Protein AF-A0A0T6B6F0-F1 (afdb_monomer)

Sequence (101 aa):
DGLEVMLNVPKKANDAMHLSLVEGCDVSVDKLGEVILQDAFSVWDPKQIIRKGRDRHIFLFELYLLFAKEVKDSAGKVKYIYKNKLMTSELGVTEHMEGVK

Foldseek 3Di:
DVVVVVVVVVVQVVLVVQLVQEPDDPDDSVVQAGFPDWDWDFDADPPDPDRGTDIWIWTDGPFKIWTWHWDADPVRDIHTYTDDIDTPVPDDDDPDDPDDD

Radius of gyration: 15.31 Å; Cα contacts (8 Å, |Δi|>4): 138; chains: 1; bounding box: 38×35×50 Å

Structure (mmCIF, N/CA/C/O backbone):
data_AF-A0A0T6B6F0-F1
#
_entry.id   AF-A0A0T6B6F0-F1
#
loop_
_atom_site.group_PDB
_atom_site.id
_atom_site.type_symbol
_atom_site.label_atom_id
_atom_site.label_alt_id
_atom_site.label_comp_id
_atom_site.label_asym_id
_atom_site.label_entity_id
_atom_site.label_seq_id
_atom_site.pdbx_PDB_ins_code
_atom_site.Cartn_x
_atom_site.Cartn_y
_atom_site.Cartn_z
_atom_site.occupancy
_atom_site.B_iso_or_equiv
_atom_site.auth_seq_id
_atom_site.auth_comp_id
_atom_site.auth_asym_id
_atom_site.auth_atom_id
_atom_site.pdbx_PDB_model_num
ATOM 1 N N . ASP A 1 1 ? -1.736 9.556 -24.425 1.00 80.06 1 ASP A N 1
ATOM 2 C CA . ASP A 1 1 ? -0.609 9.826 -25.357 1.00 80.06 1 ASP A CA 1
ATOM 3 C C . ASP A 1 1 ? 0.625 9.000 -25.016 1.00 80.06 1 ASP A C 1
ATOM 5 O O . ASP A 1 1 ? 0.736 8.514 -23.899 1.00 80.06 1 ASP A O 1
ATOM 9 N N . GLY A 1 2 ? 1.568 8.833 -25.953 1.00 85.88 2 GLY A N 1
ATOM 10 C CA . GLY A 1 2 ? 2.760 7.984 -25.763 1.00 85.88 2 GLY A CA 1
ATOM 11 C C . GLY A 1 2 ? 3.631 8.343 -24.546 1.00 85.88 2 GLY A C 1
ATOM 12 O O . GLY A 1 2 ? 4.198 7.449 -23.923 1.00 85.88 2 GLY A O 1
ATOM 13 N N . LEU A 1 3 ? 3.674 9.620 -24.150 1.00 90.19 3 LEU A N 1
ATOM 14 C CA . LEU A 1 3 ? 4.380 10.078 -22.945 1.00 90.19 3 LEU A CA 1
ATOM 15 C C . LEU A 1 3 ? 3.812 9.456 -21.661 1.00 90.19 3 LEU A C 1
ATOM 17 O O . LEU A 1 3 ? 4.560 9.004 -20.801 1.00 90.19 3 LEU A O 1
ATOM 21 N N . GLU A 1 4 ? 2.488 9.399 -21.548 1.00 87.69 4 GLU A N 1
ATOM 22 C CA . GLU A 1 4 ? 1.797 8.827 -20.391 1.00 87.69 4 GLU A CA 1
ATOM 23 C C . GLU A 1 4 ? 2.116 7.334 -20.246 1.00 87.69 4 GLU A C 1
ATOM 25 O O . GLU A 1 4 ? 2.410 6.851 -19.155 1.00 87.69 4 GLU A O 1
ATOM 30 N N . VAL A 1 5 ? 2.157 6.611 -21.368 1.00 88.12 5 VAL A N 1
ATOM 31 C CA . VAL A 1 5 ? 2.558 5.200 -21.395 1.00 88.12 5 VAL A CA 1
ATOM 32 C C . VAL A 1 5 ? 4.003 5.040 -20.918 1.00 88.12 5 VAL A C 1
ATOM 34 O O . VAL A 1 5 ? 4.271 4.203 -20.057 1.00 88.12 5 VAL A O 1
ATOM 37 N N . MET A 1 6 ? 4.928 5.861 -21.427 1.00 92.75 6 MET A N 1
ATOM 38 C CA . MET A 1 6 ? 6.346 5.797 -21.051 1.00 92.75 6 MET A CA 1
ATOM 39 C C . MET A 1 6 ? 6.594 6.119 -19.573 1.00 92.75 6 MET A C 1
ATOM 41 O O . MET A 1 6 ? 7.510 5.548 -18.988 1.00 92.75 6 MET A O 1
ATOM 45 N N . LEU A 1 7 ? 5.784 6.987 -18.959 1.00 90.81 7 LEU A N 1
ATOM 46 C CA . LEU A 1 7 ? 5.860 7.288 -17.525 1.00 90.81 7 LEU A CA 1
ATOM 47 C C . LEU A 1 7 ? 5.221 6.191 -16.661 1.00 90.81 7 LEU A C 1
ATOM 49 O O . LEU A 1 7 ? 5.710 5.892 -15.571 1.00 90.81 7 LEU A O 1
ATOM 53 N N . ASN A 1 8 ? 4.163 5.546 -17.153 1.00 90.31 8 ASN A N 1
ATOM 54 C CA . ASN A 1 8 ? 3.452 4.511 -16.406 1.00 90.31 8 ASN A CA 1
ATOM 55 C C . ASN A 1 8 ? 4.233 3.195 -16.293 1.00 90.31 8 ASN A C 1
ATOM 57 O O . ASN A 1 8 ? 4.118 2.514 -15.278 1.00 90.31 8 ASN A O 1
ATOM 61 N N . VAL A 1 9 ? 5.044 2.827 -17.289 1.00 93.62 9 VAL A N 1
ATOM 62 C CA . VAL A 1 9 ? 5.842 1.585 -17.252 1.00 93.62 9 VAL A CA 1
ATOM 63 C C . VAL A 1 9 ? 6.803 1.519 -16.050 1.00 93.62 9 VAL A C 1
ATOM 65 O O . VAL A 1 9 ? 6.700 0.561 -15.279 1.00 93.62 9 VAL A O 1
ATOM 68 N N . PRO A 1 10 ? 7.714 2.491 -15.828 1.00 94.88 10 PRO A N 1
ATOM 69 C CA . PRO A 1 10 ? 8.614 2.453 -14.677 1.00 94.88 10 PRO A CA 1
ATOM 70 C C . PRO A 1 10 ? 7.860 2.568 -13.349 1.00 94.88 10 PRO A C 1
ATOM 72 O O . PRO A 1 10 ? 8.257 1.920 -12.384 1.00 94.88 10 PRO A O 1
ATOM 75 N N . LYS A 1 11 ? 6.744 3.312 -13.305 1.00 94.44 11 LYS A N 1
ATOM 76 C CA . LYS A 1 11 ? 5.874 3.373 -12.122 1.00 94.44 11 LYS A CA 1
ATOM 77 C C . LYS A 1 11 ? 5.338 1.984 -11.763 1.00 94.44 11 LYS A C 1
ATOM 79 O O . LYS A 1 11 ? 5.548 1.526 -10.647 1.00 94.44 11 LYS A O 1
ATOM 84 N N . LYS A 1 12 ? 4.727 1.276 -12.719 1.00 93.88 12 LYS A N 1
ATOM 85 C CA . LYS A 1 12 ? 4.181 -0.074 -12.498 1.00 93.88 12 LY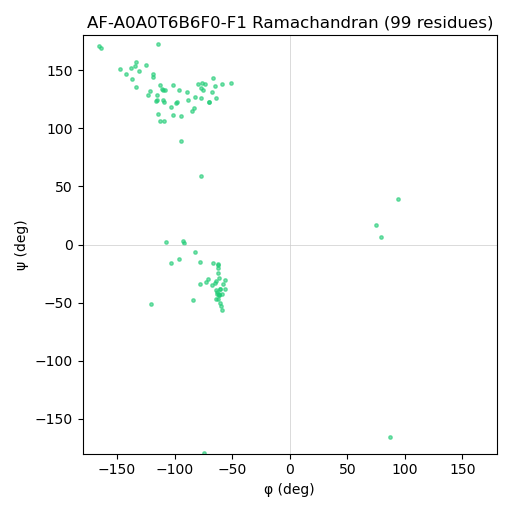S A CA 1
ATOM 86 C C . LYS A 1 12 ? 5.258 -1.077 -12.086 1.00 93.88 12 LYS A C 1
ATOM 88 O O . LYS A 1 12 ? 5.015 -1.916 -11.224 1.00 93.88 12 LYS A O 1
ATOM 93 N N . ALA A 1 13 ? 6.454 -0.984 -12.671 1.00 95.62 13 ALA A N 1
ATOM 94 C CA . ALA A 1 13 ? 7.587 -1.816 -12.268 1.00 95.62 13 ALA A CA 1
ATOM 95 C C . ALA A 1 13 ? 8.011 -1.537 -10.814 1.00 95.62 13 ALA A C 1
ATOM 97 O O . ALA A 1 13 ? 8.253 -2.477 -10.056 1.00 95.62 13 ALA A O 1
ATOM 98 N N . ASN A 1 14 ? 8.053 -0.263 -10.415 1.00 96.69 14 ASN A N 1
ATOM 99 C CA . ASN A 1 14 ? 8.337 0.138 -9.040 1.00 96.69 14 ASN A CA 1
ATOM 100 C C . ASN A 1 14 ? 7.253 -0.359 -8.069 1.00 96.69 14 ASN A C 1
ATOM 102 O O . ASN A 1 14 ? 7.569 -0.968 -7.050 1.00 96.69 14 ASN A O 1
ATOM 106 N N . ASP A 1 15 ? 5.978 -0.181 -8.409 1.00 97.00 15 ASP A N 1
ATOM 107 C CA . ASP A 1 15 ? 4.854 -0.619 -7.577 1.00 97.00 15 ASP A CA 1
ATOM 108 C C . ASP A 1 15 ? 4.854 -2.146 -7.385 1.00 97.00 15 ASP A C 1
ATOM 110 O O . ASP A 1 15 ? 4.706 -2.638 -6.263 1.00 97.00 15 ASP A O 1
ATOM 114 N N . ALA A 1 16 ? 5.114 -2.908 -8.454 1.00 95.19 16 ALA A N 1
ATOM 115 C CA . ALA A 1 16 ? 5.265 -4.360 -8.384 1.00 95.19 16 ALA A CA 1
ATOM 116 C C . ALA A 1 16 ? 6.474 -4.783 -7.530 1.00 95.19 16 ALA A C 1
ATOM 118 O O . ALA A 1 16 ? 6.38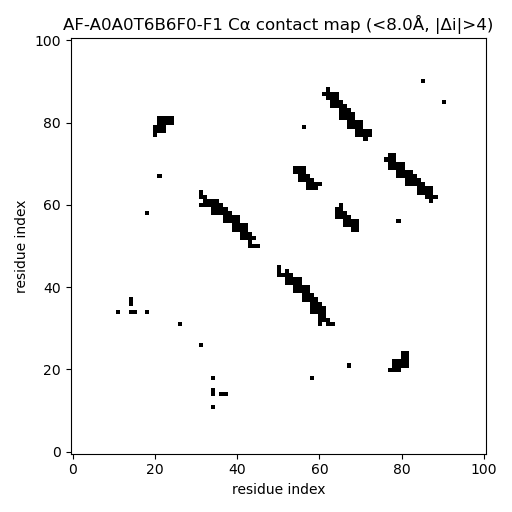2 -5.743 -6.761 1.00 95.19 16 ALA A O 1
ATOM 119 N N . MET A 1 17 ? 7.595 -4.056 -7.621 1.00 96.56 17 MET A N 1
ATOM 120 C CA . MET A 1 17 ? 8.763 -4.288 -6.771 1.00 96.56 17 MET A CA 1
ATOM 121 C C . MET A 1 17 ? 8.414 -4.095 -5.292 1.00 96.56 17 MET A C 1
ATOM 123 O O . MET A 1 17 ? 8.689 -4.993 -4.496 1.00 96.56 17 MET A O 1
ATOM 127 N N . HIS A 1 18 ? 7.774 -2.984 -4.913 1.00 97.25 18 HIS A N 1
ATOM 128 C CA . HIS A 1 18 ? 7.360 -2.753 -3.525 1.00 97.25 18 HIS A CA 1
ATOM 129 C C . HIS A 1 18 ? 6.366 -3.813 -3.040 1.00 97.25 18 HIS A C 1
ATOM 131 O O . HIS A 1 18 ? 6.533 -4.351 -1.943 1.00 97.25 18 HIS A O 1
ATOM 137 N N . LEU A 1 19 ? 5.380 -4.179 -3.865 1.00 97.00 19 LEU A N 1
ATOM 138 C CA . LEU A 1 19 ? 4.409 -5.218 -3.523 1.00 97.00 19 LEU A CA 1
ATOM 139 C C . LEU A 1 19 ? 5.078 -6.577 -3.274 1.00 97.00 19 LEU A C 1
ATOM 141 O O . LEU A 1 19 ? 4.709 -7.281 -2.335 1.00 97.00 19 LEU A O 1
ATOM 145 N N . SER A 1 20 ? 6.103 -6.929 -4.057 1.00 95.62 20 SER A N 1
ATOM 146 C CA . SER A 1 20 ? 6.846 -8.187 -3.881 1.00 95.62 20 SER A CA 1
ATOM 147 C C . SER A 1 20 ? 7.566 -8.308 -2.529 1.00 95.62 20 SER A C 1
ATOM 149 O O . SER A 1 20 ? 7.936 -9.408 -2.125 1.00 95.62 20 SER A O 1
ATOM 151 N N . LEU A 1 21 ? 7.758 -7.190 -1.819 1.00 96.94 21 LEU A N 1
ATOM 152 C CA . LEU A 1 21 ? 8.392 -7.139 -0.500 1.00 96.94 21 LEU A CA 1
ATOM 153 C C . LEU A 1 21 ? 7.382 -7.240 0.658 1.00 96.94 21 LEU A C 1
ATOM 155 O O . LEU A 1 21 ? 7.788 -7.169 1.822 1.00 96.94 21 LEU A O 1
ATOM 159 N N . VAL A 1 22 ? 6.082 -7.380 0.366 1.00 97.25 22 VAL A N 1
ATOM 160 C CA . VAL A 1 22 ? 5.029 -7.546 1.377 1.00 97.25 22 VAL A CA 1
ATOM 161 C C . VAL A 1 22 ? 5.020 -8.975 1.917 1.00 97.25 22 VAL A C 1
ATOM 163 O O . VAL A 1 22 ? 4.895 -9.943 1.174 1.00 97.25 22 VAL A O 1
ATOM 166 N N . GLU A 1 23 ? 5.096 -9.106 3.241 1.00 96.50 23 GLU A N 1
ATOM 167 C CA . GLU A 1 23 ? 5.090 -10.385 3.951 1.00 96.50 23 GLU A CA 1
ATOM 168 C C . GLU A 1 23 ? 3.890 -10.487 4.905 1.00 96.50 23 GLU A C 1
ATOM 170 O O . GLU A 1 23 ? 3.488 -9.513 5.552 1.00 96.50 23 GLU A O 1
ATOM 175 N N . GLY A 1 24 ? 3.337 -11.699 5.027 1.00 96.31 24 GLY A N 1
ATOM 176 C CA . GLY A 1 24 ? 2.284 -12.022 5.997 1.00 96.31 24 GLY A CA 1
ATOM 177 C C . GLY A 1 24 ? 0.891 -11.492 5.651 1.00 96.31 24 GLY A C 1
ATOM 178 O O . GLY A 1 24 ? 0.045 -11.432 6.541 1.00 96.31 24 GLY A O 1
ATOM 179 N N . CYS A 1 25 ? 0.647 -11.090 4.398 1.00 96.31 25 CYS A N 1
ATOM 180 C CA . CYS A 1 25 ? -0.695 -10.724 3.950 1.00 96.31 25 CYS A CA 1
ATOM 181 C C . CYS A 1 25 ? -1.625 -11.945 3.993 1.00 96.31 25 CYS A C 1
ATOM 183 O O . CYS A 1 25 ? -1.251 -13.045 3.592 1.00 96.31 25 CYS A O 1
ATOM 185 N N . ASP A 1 26 ? -2.840 -11.736 4.490 1.00 94.94 26 ASP A N 1
ATOM 186 C CA . ASP A 1 26 ? -3.896 -12.750 4.578 1.00 94.94 26 ASP A CA 1
ATOM 187 C C . ASP A 1 26 ? -4.667 -12.935 3.257 1.00 94.94 26 ASP A C 1
ATOM 189 O O . ASP A 1 26 ? -5.491 -13.842 3.135 1.00 94.94 26 ASP A O 1
ATOM 193 N N . VAL A 1 27 ? -4.392 -12.089 2.263 1.00 93.00 27 VAL A N 1
ATOM 194 C CA . VAL A 1 27 ? -4.854 -12.215 0.883 1.00 93.00 27 VAL A CA 1
ATOM 195 C C . VAL A 1 27 ? -3.643 -12.540 0.023 1.00 93.00 27 VAL A C 1
ATOM 197 O O . VAL A 1 27 ? -2.582 -11.928 0.155 1.00 93.00 27 VAL A O 1
ATOM 200 N N . SER A 1 28 ? -3.790 -13.521 -0.859 1.00 90.75 28 SER A N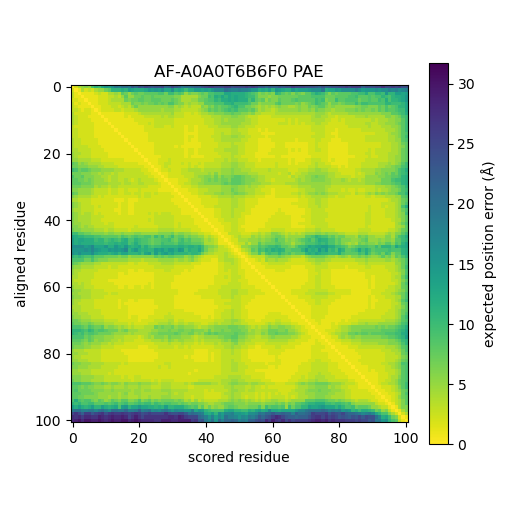 1
ATOM 201 C CA . SER A 1 28 ? -2.731 -13.863 -1.797 1.00 90.75 28 SER A CA 1
ATOM 202 C C . SER A 1 28 ? -2.518 -12.717 -2.794 1.00 90.75 28 SER A C 1
ATOM 204 O O . SER A 1 28 ? -3.468 -12.041 -3.189 1.00 90.75 28 SER A O 1
ATOM 206 N N . VAL A 1 29 ? -1.266 -12.464 -3.180 1.00 86.62 29 VAL A N 1
ATOM 207 C CA . VAL A 1 29 ? -0.896 -11.294 -4.001 1.00 86.62 29 VAL A CA 1
ATOM 208 C C . VAL A 1 29 ? -1.648 -11.266 -5.338 1.00 86.62 29 VAL A C 1
ATOM 210 O O . VAL A 1 29 ? -2.058 -10.203 -5.790 1.00 86.62 29 VAL A O 1
ATOM 213 N N . ASP A 1 30 ? -1.924 -12.433 -5.920 1.00 87.50 30 ASP A N 1
ATOM 214 C CA . ASP A 1 30 ? -2.731 -12.613 -7.134 1.00 87.50 30 ASP A CA 1
ATOM 215 C C . ASP A 1 30 ? -4.192 -12.151 -6.988 1.00 87.50 30 ASP A C 1
ATOM 217 O O . ASP A 1 30 ? -4.821 -11.793 -7.980 1.00 87.50 30 ASP A O 1
ATOM 221 N N . LYS A 1 31 ? -4.728 -12.119 -5.762 1.00 92.94 31 LYS A N 1
ATOM 222 C CA . LYS A 1 31 ? -6.104 -11.686 -5.465 1.00 92.94 31 LYS A CA 1
ATOM 223 C C . LYS A 1 31 ? -6.214 -10.225 -5.043 1.00 92.94 31 LYS A C 1
ATOM 225 O O . LYS A 1 31 ? -7.328 -9.713 -4.970 1.00 92.94 31 LYS A O 1
ATOM 230 N N . LEU A 1 32 ? -5.097 -9.561 -4.742 1.00 94.06 32 LEU A N 1
ATOM 231 C CA . LEU A 1 32 ? -5.099 -8.131 -4.418 1.00 94.06 32 LEU A CA 1
ATOM 232 C C . LEU A 1 32 ? -5.375 -7.269 -5.659 1.00 94.06 32 LEU A C 1
ATOM 234 O O . LEU A 1 32 ? -5.976 -6.207 -5.530 1.00 94.06 32 LEU A O 1
ATOM 238 N N . GLY A 1 33 ? -4.987 -7.748 -6.845 1.00 93.00 33 GLY A N 1
ATOM 239 C CA . GLY A 1 33 ? -5.090 -7.009 -8.101 1.00 93.00 33 GLY A CA 1
ATOM 240 C C . GLY A 1 33 ? -3.872 -6.122 -8.369 1.00 93.00 33 GLY A C 1
ATOM 241 O O . GLY A 1 33 ? -2.819 -6.270 -7.748 1.00 93.00 33 GLY A O 1
ATOM 242 N N . GLU A 1 34 ? -4.005 -5.207 -9.328 1.00 94.75 34 GLU A N 1
ATOM 243 C CA . GLU A 1 34 ? -2.949 -4.250 -9.670 1.00 94.75 34 GLU A CA 1
ATOM 244 C C . GLU A 1 34 ? -2.868 -3.125 -8.624 1.00 94.75 34 GLU A C 1
ATOM 246 O O . GLU A 1 34 ? -3.888 -2.608 -8.163 1.00 94.75 34 GLU A O 1
ATOM 251 N N . VAL A 1 35 ? -1.645 -2.729 -8.259 1.00 97.38 35 VAL A N 1
ATOM 252 C CA . VAL A 1 35 ? -1.421 -1.549 -7.414 1.00 97.38 35 VAL A CA 1
ATOM 253 C C . VAL A 1 35 ? -1.759 -0.298 -8.220 1.00 97.38 35 VAL A C 1
ATOM 255 O O . VAL A 1 35 ? -1.176 -0.043 -9.271 1.00 97.38 35 VAL A O 1
ATOM 258 N N . ILE A 1 36 ? -2.683 0.506 -7.705 1.00 96.69 36 ILE A N 1
ATOM 259 C CA . ILE A 1 36 ? -3.066 1.794 -8.288 1.00 96.69 36 ILE A CA 1
ATOM 260 C C . ILE A 1 36 ? -2.090 2.878 -7.813 1.00 96.69 36 ILE A C 1
ATOM 262 O O . ILE A 1 36 ? -1.573 3.669 -8.613 1.00 96.69 36 ILE A O 1
ATOM 266 N N . LEU A 1 37 ? -1.832 2.906 -6.501 1.00 97.31 37 LEU A N 1
ATOM 267 C CA . LEU A 1 37 ? -0.900 3.812 -5.829 1.00 97.31 37 LEU A CA 1
ATOM 268 C C . LEU A 1 37 ? -0.257 3.115 -4.631 1.00 97.31 37 LEU A C 1
ATOM 270 O O . LEU A 1 37 ? -0.885 2.280 -3.980 1.00 97.31 37 LEU A O 1
ATOM 274 N N . GLN A 1 38 ? 0.963 3.519 -4.299 1.00 97.88 38 GLN A N 1
ATOM 275 C CA . GLN A 1 38 ? 1.574 3.230 -3.009 1.00 97.88 38 GLN A CA 1
ATOM 276 C C . GLN A 1 38 ? 2.389 4.428 -2.533 1.00 97.88 38 GLN A C 1
ATOM 278 O O . GLN A 1 38 ? 2.919 5.167 -3.362 1.00 97.88 38 GLN A O 1
ATOM 283 N N . ASP A 1 39 ? 2.423 4.640 -1.218 1.00 98.19 39 ASP A N 1
ATOM 284 C CA . ASP A 1 39 ? 3.273 5.657 -0.595 1.00 98.19 39 ASP A CA 1
ATOM 285 C C . ASP A 1 39 ? 3.413 5.428 0.923 1.00 98.19 39 ASP A C 1
ATOM 287 O O . ASP A 1 39 ? 2.691 4.629 1.533 1.00 98.19 39 ASP A O 1
ATOM 291 N N . ALA A 1 40 ? 4.336 6.150 1.556 1.00 97.38 40 ALA A N 1
ATOM 292 C CA . ALA A 1 40 ? 4.523 6.181 2.999 1.00 97.38 40 ALA A CA 1
ATOM 293 C C . ALA A 1 40 ? 3.667 7.273 3.665 1.00 97.38 40 ALA A C 1
ATOM 295 O O . ALA A 1 40 ? 3.699 8.442 3.294 1.00 97.38 40 ALA A O 1
ATOM 296 N N . PHE A 1 41 ? 2.948 6.899 4.723 1.00 97.31 41 PHE A N 1
ATOM 297 C CA . PHE A 1 41 ? 2.059 7.776 5.482 1.00 97.31 41 PHE A CA 1
ATOM 298 C C . PHE A 1 41 ? 2.313 7.673 6.987 1.00 97.31 41 PHE A C 1
ATOM 300 O O . PHE A 1 41 ? 2.606 6.600 7.522 1.00 97.31 41 PHE A O 1
ATOM 307 N N . SER A 1 42 ? 2.084 8.778 7.698 1.00 95.31 42 SER A N 1
ATOM 308 C CA . SER A 1 42 ? 1.838 8.741 9.141 1.00 95.31 42 SER A CA 1
ATOM 309 C C . SER A 1 42 ? 0.364 8.418 9.394 1.00 95.31 42 SER A C 1
ATOM 311 O O . SER A 1 42 ? -0.517 9.177 9.000 1.00 95.31 42 SER A O 1
ATOM 313 N N . VAL A 1 43 ? 0.081 7.288 10.046 1.00 94.69 43 VAL A N 1
ATOM 314 C CA . VAL A 1 43 ? -1.293 6.821 10.301 1.00 94.69 43 VAL A CA 1
ATOM 315 C C . VAL A 1 43 ? -1.634 6.935 11.784 1.00 94.69 43 VAL A C 1
ATOM 317 O O . VAL A 1 43 ? -0.953 6.347 12.630 1.00 94.69 43 VAL A O 1
ATOM 320 N N . TRP A 1 44 ? -2.717 7.649 12.099 1.00 92.56 44 TRP A N 1
ATOM 321 C CA . TRP A 1 44 ? -3.291 7.744 13.444 1.00 92.56 44 TRP A CA 1
ATOM 322 C C . TRP A 1 44 ? -4.534 6.861 13.545 1.00 92.56 44 TRP A C 1
ATOM 324 O O . TRP A 1 44 ? -5.519 7.080 12.848 1.00 92.56 44 TRP A O 1
ATOM 334 N N . ASP A 1 45 ? -4.492 5.869 14.435 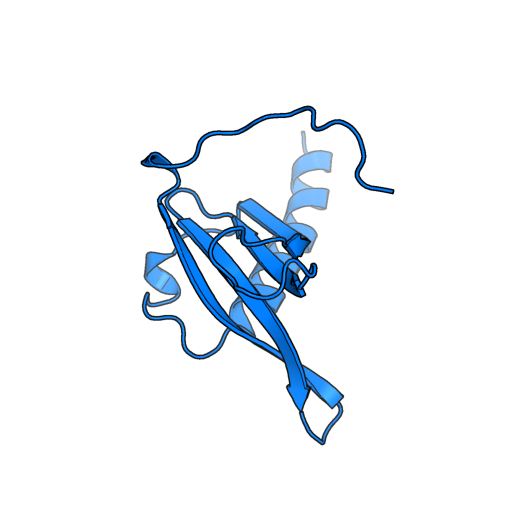1.00 89.69 45 ASP A N 1
ATOM 335 C CA . ASP A 1 45 ? -5.635 5.001 14.727 1.00 89.69 45 ASP A CA 1
ATOM 336 C C . ASP A 1 45 ? -6.293 5.444 16.047 1.00 89.69 45 ASP A C 1
ATOM 338 O O . ASP A 1 45 ? -5.684 5.277 17.112 1.00 89.69 45 ASP A O 1
ATOM 342 N N . PRO A 1 46 ? -7.524 5.994 16.016 1.00 84.31 46 PRO A N 1
ATOM 343 C CA . PRO A 1 46 ? -8.206 6.484 17.211 1.00 84.31 46 PRO A CA 1
ATOM 344 C C . PRO A 1 46 ? -8.583 5.365 18.192 1.00 84.31 46 PRO A C 1
ATOM 346 O O . PRO A 1 46 ? -8.876 5.659 19.350 1.00 84.31 46 PRO A O 1
ATOM 349 N N . LYS A 1 47 ? -8.567 4.094 17.762 1.00 85.69 47 LYS A N 1
ATOM 350 C CA . LYS A 1 47 ? -8.842 2.933 18.624 1.00 85.69 47 LYS A CA 1
ATOM 351 C C . LYS A 1 47 ? -7.646 2.558 19.503 1.00 85.69 47 LYS A C 1
ATOM 353 O O . LYS A 1 47 ? -7.800 1.784 20.445 1.00 85.69 47 LYS A O 1
ATOM 358 N N . GLN A 1 48 ? -6.449 3.071 19.212 1.00 84.25 48 GLN A N 1
ATOM 359 C CA . GLN A 1 48 ? -5.264 2.820 20.031 1.00 84.25 48 GLN A CA 1
ATOM 360 C C . GLN A 1 48 ? -5.271 3.720 21.270 1.00 84.25 48 GLN A C 1
ATOM 362 O O . GLN A 1 48 ? -5.517 4.920 21.179 1.00 84.25 48 GLN A O 1
ATOM 367 N N . ILE A 1 49 ? -4.898 3.155 22.424 1.00 83.62 49 ILE A N 1
ATOM 368 C CA . ILE A 1 49 ? -4.758 3.901 23.691 1.00 83.62 49 ILE A CA 1
ATOM 369 C C . ILE A 1 49 ? -3.772 5.071 23.529 1.00 83.62 49 ILE A C 1
ATOM 371 O O . ILE A 1 49 ? -3.989 6.164 24.047 1.00 83.62 49 ILE A O 1
ATOM 375 N N . ILE A 1 50 ? -2.693 4.851 22.774 1.00 84.12 50 ILE A N 1
ATOM 376 C CA . ILE A 1 50 ? -1.682 5.867 22.479 1.00 84.12 50 ILE A CA 1
ATOM 377 C C . ILE A 1 50 ? -2.022 6.533 21.144 1.00 84.12 50 ILE A C 1
ATOM 379 O O . ILE A 1 50 ? -1.843 5.929 20.084 1.00 84.12 50 ILE A O 1
ATOM 383 N N . ARG A 1 51 ? -2.434 7.804 21.191 1.00 82.31 51 ARG A N 1
ATOM 384 C CA . ARG A 1 51 ? -2.726 8.647 20.016 1.00 82.31 51 ARG A CA 1
ATOM 385 C C . ARG A 1 51 ? -1.450 9.171 19.343 1.00 82.31 51 ARG A C 1
ATOM 387 O O . ARG A 1 51 ? -1.234 10.375 19.251 1.00 82.31 51 ARG A O 1
ATOM 394 N N . LYS A 1 52 ? -0.576 8.266 18.901 1.00 89.38 52 LYS A N 1
ATOM 395 C CA . LYS A 1 52 ? 0.655 8.600 18.169 1.00 89.38 52 LYS A CA 1
ATOM 396 C C . LYS A 1 52 ? 0.564 8.095 16.732 1.00 89.38 52 LYS A C 1
ATOM 398 O O . LYS A 1 52 ? 0.166 6.950 16.515 1.00 89.38 52 LYS A O 1
ATOM 403 N N . GLY A 1 53 ? 0.998 8.927 15.787 1.00 91.88 53 GLY A N 1
ATOM 404 C CA . GLY A 1 53 ? 1.166 8.542 14.391 1.00 91.88 53 GLY A CA 1
ATOM 405 C C . GLY A 1 53 ? 2.152 7.386 14.261 1.00 91.88 53 GLY A C 1
ATOM 406 O O . GLY A 1 53 ? 3.163 7.318 14.968 1.00 91.88 53 GLY A O 1
ATOM 407 N N . ARG A 1 54 ? 1.828 6.431 13.396 1.00 94.44 54 ARG A N 1
ATOM 408 C CA . ARG A 1 54 ? 2.698 5.302 13.082 1.00 94.44 54 ARG A CA 1
ATOM 409 C C . ARG A 1 54 ? 2.987 5.299 11.596 1.00 94.44 54 ARG A C 1
ATOM 411 O O . ARG A 1 54 ? 2.049 5.314 10.805 1.00 94.44 54 ARG A O 1
ATOM 418 N N . ASP A 1 55 ? 4.257 5.154 11.250 1.00 97.00 55 ASP A N 1
ATOM 419 C CA . ASP A 1 55 ? 4.657 5.032 9.854 1.00 97.00 55 ASP A CA 1
ATOM 420 C C . ASP A 1 55 ? 4.071 3.751 9.260 1.00 97.00 55 ASP A C 1
ATOM 422 O O . ASP A 1 55 ? 4.192 2.645 9.822 1.00 97.00 55 ASP A O 1
ATOM 426 N N . ARG A 1 56 ? 3.370 3.915 8.146 1.00 97.94 56 ARG A N 1
ATOM 427 C CA . ARG A 1 56 ? 2.808 2.836 7.348 1.00 97.94 56 ARG A CA 1
ATOM 428 C C . ARG A 1 56 ? 3.120 3.091 5.892 1.00 97.94 56 ARG A C 1
ATOM 430 O O . ARG A 1 56 ? 2.937 4.197 5.408 1.00 97.94 56 ARG A O 1
ATOM 437 N N . HIS A 1 57 ? 3.542 2.045 5.208 1.00 98.44 57 HIS A N 1
ATOM 438 C CA . HIS A 1 57 ? 3.538 2.024 3.760 1.00 98.44 57 HIS A CA 1
ATOM 439 C C . HIS A 1 57 ? 2.169 1.503 3.320 1.00 98.44 57 HIS A C 1
ATOM 441 O O . HIS A 1 57 ? 1.722 0.453 3.799 1.00 98.44 57 HIS A O 1
ATOM 447 N N . ILE A 1 58 ?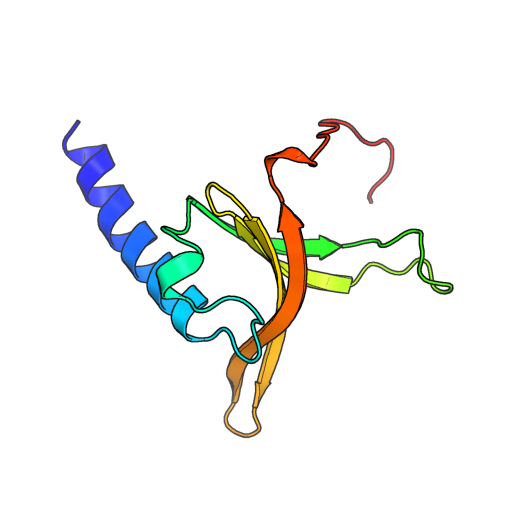 1.474 2.280 2.501 1.00 98.44 58 ILE A N 1
ATOM 448 C CA . ILE A 1 58 ? 0.096 2.033 2.093 1.00 98.44 58 ILE A CA 1
ATOM 449 C C . ILE A 1 58 ? 0.093 1.601 0.638 1.00 98.44 58 ILE A C 1
ATOM 451 O O . ILE A 1 58 ? 0.723 2.251 -0.185 1.00 98.44 58 ILE A O 1
ATOM 455 N N . PHE A 1 59 ? -0.642 0.536 0.329 1.00 98.44 59 PHE A N 1
ATOM 456 C CA . PHE A 1 59 ? -0.898 0.095 -1.039 1.00 98.44 59 PHE A CA 1
ATOM 457 C C . PHE A 1 59 ? -2.394 0.211 -1.320 1.00 98.44 59 PHE A C 1
ATOM 459 O O . PHE A 1 59 ? -3.213 -0.364 -0.597 1.00 98.44 59 PHE A O 1
ATOM 466 N N . LEU A 1 60 ? -2.749 0.954 -2.362 1.00 98.31 60 LEU A N 1
ATOM 467 C CA . LEU A 1 60 ? -4.108 1.066 -2.869 1.00 98.31 60 LEU A CA 1
ATOM 468 C C . LEU A 1 60 ? -4.288 0.121 -4.055 1.00 98.31 60 LEU A C 1
ATOM 470 O O . LEU A 1 60 ? -3.599 0.239 -5.068 1.00 98.31 60 LEU A O 1
ATOM 474 N N . PHE A 1 61 ? -5.265 -0.763 -3.927 1.00 98.06 61 PHE A N 1
ATOM 475 C CA . PHE A 1 61 ? -5.794 -1.627 -4.972 1.00 98.06 61 PHE A CA 1
ATOM 476 C C . PHE A 1 61 ? -7.243 -1.237 -5.263 1.00 98.06 61 PHE A C 1
ATOM 478 O O . PHE A 1 61 ? -7.847 -0.463 -4.521 1.00 98.06 61 PHE A O 1
ATOM 485 N N . GLU A 1 62 ? -7.838 -1.822 -6.300 1.00 96.69 62 GLU A N 1
ATOM 486 C CA . GLU A 1 62 ? -9.245 -1.578 -6.635 1.00 96.69 62 GLU A CA 1
ATOM 487 C C . GLU A 1 62 ? -10.195 -1.955 -5.488 1.00 96.69 62 GLU A C 1
ATOM 489 O O . GLU A 1 62 ? -11.108 -1.196 -5.167 1.00 96.69 62 GLU A O 1
ATOM 494 N N . LEU A 1 63 ? -9.955 -3.096 -4.830 1.00 96.56 63 LEU A N 1
ATOM 495 C CA . LEU A 1 63 ? -10.827 -3.626 -3.773 1.00 96.56 63 LEU A CA 1
ATOM 496 C C . LEU A 1 63 ? -10.295 -3.405 -2.355 1.00 96.56 63 LEU A C 1
ATOM 498 O O . LEU A 1 63 ? -11.047 -3.553 -1.389 1.00 96.56 63 LEU A O 1
ATOM 502 N N . TYR A 1 64 ? -9.011 -3.068 -2.204 1.00 97.75 64 TYR A N 1
ATOM 503 C CA . TYR A 1 64 ? -8.347 -3.043 -0.903 1.00 97.75 64 TYR A CA 1
ATOM 504 C C . TYR A 1 64 ? -7.457 -1.817 -0.709 1.00 97.75 64 TYR A C 1
ATOM 506 O O . TYR A 1 64 ? -6.709 -1.425 -1.598 1.00 97.75 64 TYR A O 1
ATOM 514 N N . LEU A 1 65 ? -7.453 -1.286 0.512 1.00 97.81 65 LEU A N 1
ATOM 515 C CA . LEU A 1 65 ? -6.413 -0.395 1.017 1.00 97.81 65 LEU A CA 1
ATOM 516 C C . LEU A 1 65 ? -5.593 -1.153 2.062 1.00 97.81 65 LEU A C 1
ATOM 518 O O . LEU A 1 65 ? -6.079 -1.424 3.162 1.00 97.81 65 LEU A O 1
ATOM 522 N N . LEU A 1 66 ? -4.370 -1.540 1.706 1.00 98.06 66 LEU A N 1
ATOM 523 C CA . LEU A 1 66 ? -3.487 -2.354 2.536 1.00 98.06 66 LEU A CA 1
ATOM 524 C C . LEU A 1 66 ? -2.509 -1.472 3.308 1.00 98.06 66 LEU A C 1
ATOM 526 O O . LEU A 1 66 ? -1.841 -0.611 2.745 1.00 98.06 66 LEU A O 1
ATOM 530 N N . PHE A 1 67 ? -2.379 -1.749 4.601 1.00 98.06 67 PHE A N 1
ATOM 531 C CA . PHE A 1 67 ? -1.460 -1.078 5.508 1.00 98.06 67 PHE A CA 1
ATOM 532 C C . PHE A 1 67 ? -0.329 -2.036 5.877 1.00 98.06 67 PHE A C 1
ATOM 534 O O . PHE A 1 67 ? -0.561 -3.100 6.462 1.00 98.06 67 PHE A O 1
ATOM 541 N N . ALA A 1 68 ? 0.908 -1.635 5.607 1.00 98.31 68 ALA A N 1
ATOM 542 C CA . ALA A 1 68 ? 2.097 -2.382 5.988 1.00 98.31 68 ALA A CA 1
ATOM 543 C C . ALA A 1 68 ? 3.058 -1.520 6.810 1.00 98.31 68 ALA A C 1
ATOM 545 O O . ALA A 1 68 ? 3.065 -0.295 6.730 1.00 98.31 68 ALA A O 1
ATOM 546 N N . LYS A 1 69 ? 3.878 -2.158 7.643 1.00 98.19 69 LYS A N 1
ATOM 547 C CA . LYS A 1 69 ? 4.993 -1.505 8.333 1.00 98.19 69 LYS A CA 1
ATOM 548 C C . LYS A 1 69 ? 6.278 -1.801 7.571 1.00 98.19 69 LYS A C 1
ATOM 550 O O . LYS A 1 69 ? 6.646 -2.968 7.463 1.00 98.19 69 LYS A O 1
ATOM 555 N N . GLU A 1 70 ? 6.977 -0.762 7.132 1.00 97.88 70 GLU A N 1
ATOM 556 C CA . GLU A 1 70 ? 8.336 -0.913 6.622 1.00 97.88 70 GLU A CA 1
ATOM 557 C C . GLU A 1 70 ? 9.286 -1.321 7.756 1.00 97.88 70 GLU A C 1
ATOM 559 O O . GLU A 1 70 ? 9.277 -0.744 8.849 1.00 97.88 70 GLU A O 1
ATOM 564 N N . VAL A 1 71 ? 10.090 -2.345 7.507 1.00 97.50 71 VAL A N 1
ATOM 565 C CA . VAL A 1 71 ? 11.178 -2.776 8.382 1.00 97.50 71 VAL A CA 1
ATOM 566 C C . VAL A 1 71 ? 12.416 -3.045 7.539 1.00 97.50 71 VAL A C 1
ATOM 568 O O . VAL A 1 71 ? 12.315 -3.384 6.361 1.00 97.50 71 VAL A O 1
ATOM 571 N N . LYS A 1 72 ? 13.588 -2.920 8.155 1.00 96.88 72 LYS A N 1
ATOM 572 C CA . LYS A 1 72 ? 14.853 -3.358 7.567 1.00 96.88 72 LYS A CA 1
ATOM 573 C C . LYS A 1 72 ? 15.340 -4.575 8.336 1.00 96.88 72 LYS A C 1
ATOM 575 O O . LYS A 1 72 ? 15.295 -4.571 9.568 1.00 96.88 72 LYS A O 1
ATOM 580 N N . ASP A 1 73 ? 15.743 -5.618 7.623 1.00 91.25 73 ASP A N 1
ATOM 581 C CA . ASP A 1 73 ? 16.381 -6.774 8.250 1.00 91.25 73 ASP A CA 1
ATOM 582 C C . ASP A 1 73 ? 17.830 -6.463 8.669 1.00 91.25 73 ASP A C 1
ATOM 584 O O . ASP A 1 73 ? 18.331 -5.350 8.491 1.00 91.25 73 ASP A O 1
ATOM 588 N N . SER A 1 74 ? 18.518 -7.450 9.247 1.00 93.62 74 SER A 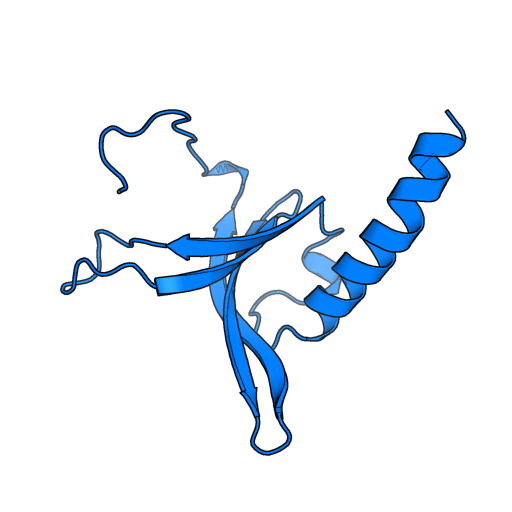N 1
ATOM 589 C CA . SER A 1 74 ? 19.908 -7.306 9.698 1.00 93.62 74 SER A CA 1
ATOM 590 C C . SER A 1 74 ? 20.898 -7.003 8.568 1.00 93.62 74 SER A C 1
ATOM 592 O O . SER A 1 74 ? 21.986 -6.508 8.845 1.00 93.62 74 SER A O 1
ATOM 594 N N . ALA A 1 75 ? 20.542 -7.293 7.313 1.00 94.56 75 ALA A N 1
ATOM 595 C CA . ALA A 1 75 ? 21.335 -6.970 6.130 1.00 94.56 75 ALA A CA 1
ATOM 596 C C . ALA A 1 75 ? 20.941 -5.612 5.511 1.00 94.56 75 ALA A C 1
ATOM 598 O O . ALA A 1 75 ? 21.480 -5.225 4.476 1.00 94.56 75 ALA A O 1
ATOM 599 N N . GLY A 1 76 ? 20.00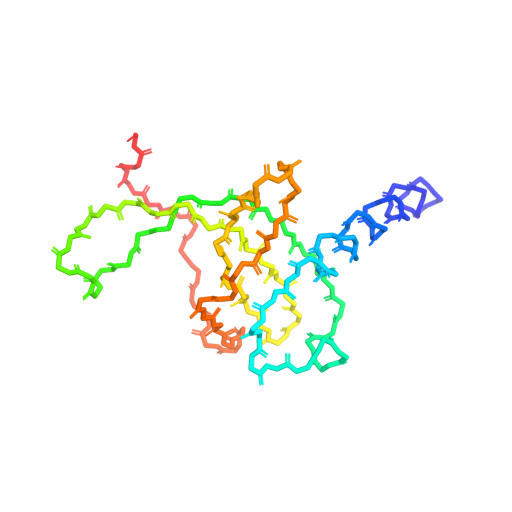5 -4.880 6.126 1.00 93.25 76 GLY A N 1
ATOM 600 C CA . GLY A 1 76 ? 19.510 -3.595 5.640 1.00 93.25 76 GLY A CA 1
ATOM 601 C C . GLY A 1 76 ? 18.478 -3.704 4.516 1.00 93.25 76 GLY A C 1
ATOM 602 O O . GLY A 1 76 ? 18.072 -2.673 3.975 1.00 93.25 76 GLY A O 1
ATOM 603 N N . LYS A 1 77 ? 18.024 -4.916 4.166 1.00 94.38 77 LYS A N 1
ATOM 604 C CA . LYS A 1 77 ? 17.019 -5.119 3.120 1.00 94.38 77 LYS A CA 1
ATOM 605 C C . LYS A 1 77 ? 15.640 -4.723 3.639 1.00 94.38 77 LYS A C 1
ATOM 607 O O . LYS A 1 77 ? 15.235 -5.117 4.734 1.00 94.38 77 LYS A O 1
ATOM 612 N N . VAL A 1 78 ? 14.922 -3.948 2.830 1.00 96.38 78 VAL A N 1
ATOM 613 C CA . VAL A 1 78 ? 13.565 -3.482 3.131 1.00 96.38 78 VAL A CA 1
ATOM 614 C C . VAL A 1 78 ? 12.556 -4.622 2.979 1.00 96.38 78 VAL A C 1
ATOM 616 O O . VAL A 1 78 ? 12.622 -5.403 2.028 1.00 96.38 78 VAL A O 1
ATOM 619 N N . LYS A 1 79 ? 11.611 -4.688 3.919 1.00 97.44 79 LYS A N 1
ATOM 620 C CA . LYS A 1 79 ? 10.430 -5.557 3.903 1.00 97.44 79 LYS A CA 1
ATOM 621 C C . LYS A 1 79 ? 9.203 -4.787 4.381 1.00 97.44 79 LYS A C 1
ATOM 623 O O . LYS A 1 79 ? 9.317 -3.906 5.236 1.00 97.44 79 LYS A O 1
ATOM 628 N N . TYR A 1 80 ? 8.025 -5.177 3.907 1.00 98.06 80 TYR A N 1
ATOM 629 C CA . TYR A 1 80 ? 6.747 -4.608 4.328 1.00 98.06 80 TYR A CA 1
ATOM 630 C C . TYR A 1 80 ? 5.934 -5.644 5.101 1.00 98.06 80 TYR A C 1
ATOM 632 O O . TYR A 1 80 ? 5.371 -6.574 4.538 1.00 98.06 80 TYR A O 1
ATOM 640 N N . ILE A 1 81 ? 5.847 -5.483 6.420 1.00 98.12 81 ILE A N 1
ATOM 641 C CA . ILE A 1 81 ? 5.089 -6.404 7.271 1.00 98.12 81 ILE A CA 1
ATOM 642 C C . ILE A 1 81 ? 3.622 -5.987 7.277 1.00 98.12 81 ILE A C 1
ATOM 644 O O . ILE A 1 81 ? 3.301 -4.918 7.810 1.00 98.12 81 ILE A O 1
ATOM 648 N N . TYR A 1 82 ? 2.741 -6.833 6.739 1.00 98.12 82 TYR A N 1
ATOM 649 C CA . TYR A 1 82 ? 1.293 -6.613 6.746 1.00 98.12 82 TYR A CA 1
ATOM 650 C C . TYR A 1 82 ? 0.769 -6.291 8.158 1.00 98.12 82 TYR A C 1
ATOM 652 O O . TYR A 1 82 ? 1.217 -6.855 9.165 1.00 98.12 82 TYR A O 1
ATOM 660 N N . LYS A 1 83 ? -0.165 -5.334 8.243 1.00 97.19 83 LYS A N 1
ATOM 661 C CA . LYS A 1 83 ? -0.841 -4.952 9.492 1.00 97.19 83 LYS A CA 1
ATOM 662 C C . LYS A 1 83 ? -2.343 -5.129 9.415 1.00 97.19 83 LYS A C 1
ATOM 664 O O . LYS A 1 83 ? -2.912 -5.735 10.317 1.00 97.19 83 LYS A O 1
ATOM 669 N N . ASN A 1 84 ? -2.964 -4.591 8.378 1.00 95.81 84 ASN A N 1
ATOM 670 C CA . ASN A 1 84 ? -4.393 -4.705 8.137 1.00 95.81 84 ASN A CA 1
ATOM 671 C C . ASN A 1 84 ? -4.716 -4.282 6.703 1.00 95.81 84 ASN A C 1
ATOM 673 O O . ASN A 1 84 ? -3.875 -3.728 5.995 1.00 95.81 84 ASN A O 1
ATOM 677 N N . LYS A 1 85 ? -5.962 -4.516 6.302 1.00 96.44 85 LYS A N 1
ATOM 678 C CA . LYS A 1 85 ? -6.555 -3.982 5.080 1.00 96.44 85 LYS A CA 1
ATOM 679 C C . LYS A 1 85 ? -7.942 -3.423 5.371 1.00 96.44 85 LYS A C 1
ATOM 681 O O . LYS A 1 85 ? -8.575 -3.835 6.344 1.00 96.44 85 LYS A O 1
ATOM 686 N N . LEU A 1 86 ? -8.398 -2.521 4.517 1.00 96.50 86 LEU A N 1
ATOM 687 C CA . LEU A 1 86 ? -9.783 -2.060 4.443 1.00 96.50 86 LEU A CA 1
ATOM 688 C C . LEU A 1 86 ? -10.331 -2.401 3.059 1.00 96.50 86 LEU A C 1
ATOM 690 O O . LEU A 1 86 ? -9.565 -2.384 2.095 1.00 96.50 86 LEU A O 1
ATOM 694 N N . MET A 1 87 ? -11.623 -2.710 2.951 1.00 97.12 87 MET A N 1
ATOM 695 C CA . MET A 1 87 ? -12.272 -2.788 1.642 1.00 97.12 87 MET A CA 1
ATOM 696 C C . MET A 1 87 ? -12.539 -1.376 1.131 1.00 97.12 87 MET A C 1
ATOM 698 O O . MET A 1 87 ? -13.035 -0.534 1.878 1.00 97.12 87 MET A O 1
ATOM 702 N N . THR A 1 88 ? -12.233 -1.108 -0.136 1.00 97.12 88 THR A N 1
ATOM 703 C CA . THR A 1 88 ? -12.468 0.215 -0.742 1.00 97.12 88 THR A CA 1
ATOM 704 C C . THR A 1 88 ? -13.946 0.597 -0.749 1.00 97.12 88 THR A C 1
ATOM 706 O O . THR A 1 88 ? -14.268 1.771 -0.593 1.00 97.12 88 THR A O 1
ATOM 709 N N . SER A 1 89 ? -14.846 -0.389 -0.807 1.00 96.81 89 SER A N 1
ATOM 710 C CA . SER A 1 89 ? -16.299 -0.209 -0.678 1.00 96.81 89 SER A CA 1
ATOM 711 C C . SER A 1 89 ? -16.751 0.351 0.676 1.00 96.81 89 SER A C 1
ATOM 713 O O . SER A 1 89 ? -17.882 0.809 0.795 1.00 96.81 89 SER A O 1
ATOM 715 N N . GLU A 1 90 ? -15.896 0.297 1.699 1.00 94.69 90 GLU A N 1
ATOM 716 C CA . GLU A 1 90 ? -16.186 0.765 3.060 1.00 94.69 90 GLU A CA 1
ATOM 717 C C . GLU A 1 90 ? -15.445 2.071 3.401 1.00 94.69 90 GLU A C 1
ATOM 719 O O . GLU A 1 90 ? -15.540 2.563 4.527 1.00 94.69 90 GLU A O 1
ATOM 724 N N . LEU A 1 91 ? -14.685 2.641 2.456 1.00 95.19 91 LEU A N 1
ATOM 725 C CA . LEU A 1 91 ? -13.900 3.850 2.697 1.00 95.19 91 LEU A CA 1
ATOM 726 C C . LEU A 1 91 ? -14.755 5.114 2.570 1.00 95.19 91 LEU A C 1
ATOM 728 O O . LEU A 1 91 ? -15.368 5.377 1.539 1.00 95.19 91 LEU A O 1
ATOM 732 N N . GLY A 1 92 ? -14.714 5.946 3.610 1.00 94.69 92 GLY A N 1
ATOM 733 C CA . GLY A 1 92 ? -15.083 7.358 3.541 1.00 94.69 92 GLY A CA 1
ATOM 734 C C . GLY A 1 92 ? -13.826 8.223 3.474 1.00 94.69 92 GLY A C 1
ATOM 735 O O . GLY A 1 92 ? -12.865 7.964 4.199 1.00 94.69 92 GLY A O 1
ATOM 736 N N . VAL A 1 93 ? -13.828 9.247 2.619 1.00 94.31 93 VAL A N 1
ATOM 737 C CA . VAL A 1 93 ? -12.698 10.173 2.460 1.00 94.31 93 VAL A CA 1
ATOM 738 C C . VAL A 1 93 ? -13.124 11.570 2.888 1.00 94.31 93 VAL A C 1
ATOM 740 O 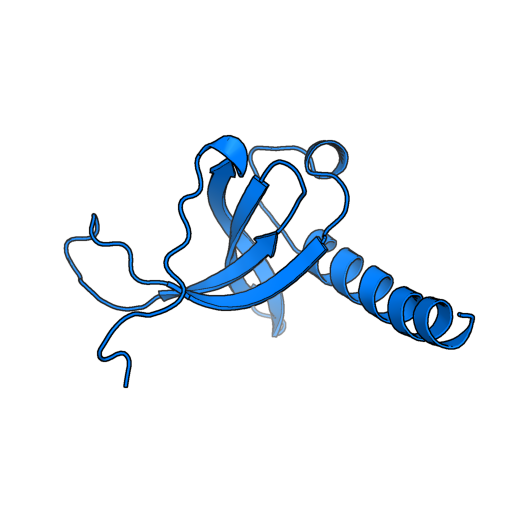O . VAL A 1 93 ? -14.121 12.099 2.404 1.00 94.31 93 VAL A O 1
ATOM 743 N N . THR A 1 94 ? -12.331 12.173 3.769 1.00 94.50 94 THR A N 1
ATOM 744 C CA . THR A 1 94 ? -12.438 13.586 4.133 1.00 94.50 94 THR A CA 1
ATOM 745 C C . THR A 1 94 ? -11.168 14.278 3.662 1.00 94.50 94 THR A C 1
ATOM 747 O O . THR A 1 94 ? -10.091 13.997 4.178 1.00 94.50 94 THR A O 1
ATOM 750 N N . GLU A 1 95 ? -11.288 15.163 2.674 1.00 91.44 95 GLU A N 1
ATOM 751 C CA . GLU A 1 95 ? -10.135 15.828 2.049 1.00 91.44 95 GLU A CA 1
ATOM 752 C C . GLU A 1 95 ? -9.426 16.802 3.002 1.00 91.44 95 GLU A C 1
ATOM 754 O O . GLU A 1 95 ? -8.204 16.920 2.982 1.00 91.44 95 GLU A O 1
ATOM 759 N N . HIS A 1 96 ? -10.184 17.470 3.877 1.00 90.00 96 HIS A N 1
ATOM 760 C CA . HIS A 1 96 ? -9.659 18.494 4.772 1.00 90.00 96 HIS A CA 1
ATOM 761 C C . HIS A 1 96 ? -9.779 18.089 6.245 1.00 90.00 96 HIS A C 1
ATOM 763 O O . HIS A 1 96 ? -10.876 17.863 6.757 1.00 90.00 96 HIS A O 1
ATOM 769 N N . MET A 1 97 ? -8.651 18.091 6.956 1.00 79.75 97 MET A N 1
ATOM 770 C CA . MET A 1 97 ? -8.601 18.028 8.417 1.00 79.75 97 MET A CA 1
ATOM 771 C C . MET A 1 97 ? -7.834 19.237 8.952 1.00 79.75 97 MET A C 1
ATOM 773 O O . MET A 1 97 ? -6.710 19.504 8.531 1.00 79.75 97 MET A O 1
ATOM 777 N N . GLU A 1 98 ? -8.421 19.965 9.901 1.00 82.56 98 GLU A N 1
ATOM 778 C CA . GLU A 1 98 ? -7.722 21.052 10.586 1.00 82.56 98 GLU A CA 1
ATOM 779 C C . GLU A 1 98 ? -6.630 20.483 11.511 1.00 82.56 98 GLU A C 1
ATOM 781 O O . GLU A 1 98 ? -6.919 19.709 12.422 1.00 82.56 98 GLU A O 1
ATOM 786 N N . GLY A 1 99 ? -5.371 20.897 11.315 1.00 64.56 99 GLY A N 1
ATOM 787 C CA . GLY A 1 99 ? -4.350 20.828 12.370 1.00 64.56 99 GLY A CA 1
ATOM 788 C C . GLY A 1 99 ? -3.431 19.600 12.435 1.00 64.56 99 GLY A C 1
ATOM 789 O O . GLY A 1 99 ? -3.059 19.206 13.537 1.00 64.56 99 GLY A O 1
ATOM 790 N N . VAL A 1 100 ? -2.971 19.042 11.311 1.00 52.88 100 VAL A N 1
ATOM 791 C CA . VAL A 1 100 ? -1.787 18.155 11.325 1.00 52.88 100 VAL A CA 1
ATOM 792 C C . VAL A 1 100 ? -0.546 18.995 10.994 1.00 52.88 100 VAL A C 1
ATOM 794 O O . VAL A 1 100 ? -0.219 19.192 9.827 1.00 52.88 100 VAL A O 1
ATOM 797 N N . LYS A 1 101 ? 0.084 19.565 12.028 1.00 41.78 101 LYS A N 1
ATOM 798 C CA . LYS A 1 101 ? 1.451 20.116 11.974 1.00 41.78 101 LYS A CA 1
ATOM 799 C C . LYS A 1 101 ? 2.443 19.086 12.494 1.00 41.78 101 LYS A C 1
ATOM 801 O O . LYS A 1 101 ? 2.103 18.423 13.500 1.00 41.78 101 LYS A O 1
#

Mean predicted aligned error: 4.61 Å

InterPro domains:
  IPR011993 PH-like domain superfamily [G3DSA:2.30.29.30] (20-101)
  IPR051336 Rho GTPase-activating Guanine Nucleotide Exchange Factors [PTHR22826] (2-99)
  IPR055251 SOS1/NGEF-like, PH domain [PF22697] (30-99)

Solvent-accessible surface area (backbone atoms only — not comparable to full-atom values): 6230 Å² total; per-residue (Å²): 109,73,66,60,55,64,56,46,52,62,49,52,52,50,51,53,54,58,55,70,35,54,41,84,59,95,62,59,72,87,76,52,59,65,74,76,46,71,51,80,42,76,44,72,54,89,86,43,94,64,87,54,70,39,73,28,38,36,41,34,29,83,58,31,40,37,37,18,34,73,45,63,52,98,86,64,50,74,34,26,42,51,7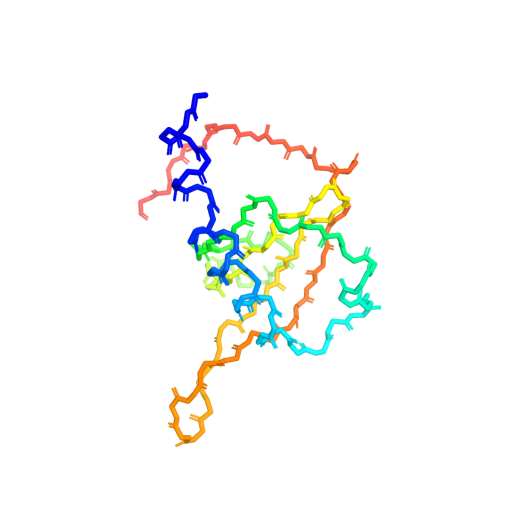4,53,72,43,52,46,93,74,65,84,86,76,96,78,74,94,82,88,126

Organism: NCBI:txid1629725

pLDDT: mean 92.75, std 8.44, range [41.78, 98.44]

Secondary structure (DSSP, 8-state):
-HHHHHHHHHHHHHHHHHHHTEES-SS-HHHH----EEEEEEE--TTSSS---EEEEEEE-SSEEEEEEEEE-TT--EEEEEEEEEEGGG----S--S---

Nearest PDB structures (foldseek):
  1nty-assembly1_A  TM=9.501E-01  e=1.801E-10  Homo sapiens
  2nz8-assembly1_B  TM=8.696E-01  e=1.074E-06  Homo sapiens
  1rj2-assembly1_A  TM=8.699E-01  e=1.014E-05  Mus musculus
  5nly-assembly1_A  TM=6.591E-01  e=3.602E-03  Homo sapiens
  5nlv-assembly1_A  TM=6.287E-01  e=1.609E-02  Homo sapiens